Protein AF-A0A9X8VEV7-F1 (afdb_monomer_lite)

Secondary structure (DSSP, 8-state):
-HHHHHHHHHHHHHHHHHHHHHHHHHGGG-SSS-HHHHHHHHHHHHHHHHHHHHHHH-TT--

Organism: Serratia marcescens (NCBI:txid615)

InterPro domains:
  IPR003691 Fluoride-specific ion channel FluC [PF02537] (6-53)

Foldseek 3Di:
DVVVVVVCCVVVVVLVVQLVVQQVVQQVVDPPDSVSNVVSVVVVVVVVVVVVVVVVVPVVPD

pLDDT: mean 93.06, std 8.83, range [51.03, 98.12]

Sequence (62 aa):
MLSSLLAVFIGGGVGSVLRWAVSMKMNPLNAHIPLGTLMVNLIGGFIIGLAMAIFTRMTHLD

Structure (mmCIF, N/CA/C/O backbone):
data_AF-A0A9X8VEV7-F1
#
_entry.id   AF-A0A9X8VEV7-F1
#
loop_
_atom_site.group_PDB
_atom_site.id
_atom_site.type_symbol
_atom_site.label_atom_id
_atom_site.label_alt_id
_atom_site.label_comp_id
_atom_site.label_asym_id
_atom_site.label_entity_id
_atom_site.label_seq_id
_atom_site.pdbx_PDB_ins_code
_atom_site.Cartn_x
_atom_site.Cartn_y
_atom_site.Cartn_z
_atom_site.occupancy
_atom_site.B_iso_or_equiv
_atom_site.auth_seq_id
_atom_site.auth_comp_id
_atom_site.auth_asym_id
_atom_site.auth_atom_id
_atom_site.pdbx_PDB_model_num
ATOM 1 N N . MET A 1 1 ? 19.900 3.129 -7.316 1.00 89.44 1 MET A N 1
ATOM 2 C CA . MET A 1 1 ? 19.583 2.858 -5.892 1.00 89.44 1 MET A CA 1
ATOM 3 C C . MET A 1 1 ? 18.613 3.880 -5.310 1.00 89.44 1 MET A C 1
ATOM 5 O O . MET A 1 1 ? 17.552 3.467 -4.866 1.00 89.44 1 MET A O 1
ATOM 9 N N . LEU A 1 2 ? 18.906 5.188 -5.360 1.00 95.50 2 LEU A N 1
ATOM 10 C CA . LEU A 1 2 ? 17.985 6.216 -4.846 1.00 95.50 2 LEU A CA 1
ATOM 11 C C . LEU A 1 2 ? 16.615 6.205 -5.550 1.00 95.50 2 LEU A C 1
ATOM 13 O O . LEU A 1 2 ? 15.591 6.261 -4.884 1.00 95.50 2 LEU A O 1
ATOM 17 N N . SER A 1 3 ? 16.576 6.050 -6.876 1.00 95.62 3 SER A N 1
ATOM 18 C CA . SER A 1 3 ? 15.311 6.000 -7.628 1.00 95.62 3 SER A CA 1
ATOM 19 C C . SER A 1 3 ? 14.429 4.814 -7.218 1.00 95.62 3 SER A C 1
ATOM 21 O O . SER A 1 3 ? 13.227 4.971 -7.033 1.00 95.62 3 SER A O 1
ATOM 23 N N . SER A 1 4 ? 15.029 3.639 -7.004 1.00 95.50 4 SER A N 1
ATOM 24 C CA . SER A 1 4 ? 14.328 2.446 -6.511 1.00 95.50 4 SER A CA 1
ATOM 25 C C . SER A 1 4 ? 13.818 2.647 -5.082 1.00 95.50 4 SER A C 1
ATOM 27 O O . SER A 1 4 ? 12.689 2.274 -4.779 1.00 95.50 4 SER A O 1
ATOM 29 N N . LEU A 1 5 ? 14.616 3.290 -4.220 1.00 97.81 5 LEU A N 1
ATOM 30 C CA . LEU A 1 5 ? 14.203 3.649 -2.862 1.00 97.81 5 LEU A CA 1
ATOM 31 C C . LEU A 1 5 ? 12.976 4.570 -2.886 1.00 97.81 5 LEU A C 1
ATOM 33 O O . LEU A 1 5 ? 12.008 4.312 -2.176 1.00 97.81 5 LEU A O 1
ATOM 37 N N . LEU A 1 6 ? 12.994 5.610 -3.725 1.00 98.00 6 LEU A N 1
ATOM 38 C CA . LEU A 1 6 ? 11.868 6.533 -3.878 1.00 98.00 6 LEU A CA 1
ATOM 39 C C . LEU A 1 6 ? 10.620 5.824 -4.412 1.00 98.00 6 LEU A C 1
ATOM 41 O O . LEU A 1 6 ? 9.530 6.071 -3.904 1.00 98.00 6 LEU A O 1
ATOM 45 N N . ALA A 1 7 ? 10.765 4.909 -5.373 1.00 96.44 7 ALA A N 1
ATOM 46 C CA . ALA A 1 7 ? 9.641 4.132 -5.894 1.00 96.44 7 ALA A CA 1
ATOM 47 C C . ALA A 1 7 ? 8.976 3.276 -4.800 1.00 96.44 7 ALA A C 1
ATOM 49 O O . ALA A 1 7 ? 7.752 3.298 -4.660 1.00 96.44 7 ALA A O 1
ATOM 50 N N . VAL A 1 8 ? 9.773 2.580 -3.980 1.00 97.38 8 VAL A N 1
ATOM 51 C CA . VAL A 1 8 ? 9.261 1.781 -2.852 1.00 97.38 8 VAL A CA 1
ATOM 52 C C . VAL A 1 8 ? 8.641 2.676 -1.782 1.00 97.38 8 VAL A C 1
ATOM 54 O O . VAL A 1 8 ? 7.559 2.371 -1.285 1.00 97.38 8 VAL A O 1
ATOM 57 N N . PHE A 1 9 ? 9.290 3.791 -1.445 1.00 98.06 9 PHE A N 1
ATOM 58 C CA . PHE A 1 9 ? 8.797 4.725 -0.436 1.00 98.06 9 PHE A CA 1
ATOM 59 C C . PHE A 1 9 ? 7.454 5.340 -0.836 1.00 98.06 9 PHE A C 1
ATOM 61 O O . PHE A 1 9 ? 6.508 5.318 -0.050 1.00 98.06 9 PHE A O 1
ATOM 68 N N . ILE A 1 10 ? 7.342 5.840 -2.068 1.00 98.12 10 ILE A N 1
ATOM 69 C CA . ILE A 1 10 ? 6.112 6.456 -2.569 1.00 98.12 10 ILE A CA 1
ATOM 70 C C . ILE A 1 10 ? 5.016 5.395 -2.705 1.00 98.12 10 ILE A C 1
ATOM 72 O O . ILE A 1 10 ? 3.926 5.582 -2.169 1.00 98.12 10 ILE A O 1
ATOM 76 N N . GLY A 1 11 ? 5.296 4.262 -3.357 1.00 97.00 11 GLY A N 1
ATOM 77 C CA . GLY A 1 11 ? 4.306 3.198 -3.547 1.00 97.00 11 GLY A CA 1
ATOM 78 C C . GLY A 1 11 ? 3.818 2.601 -2.223 1.00 97.00 11 GLY A C 1
ATOM 79 O O . GLY A 1 11 ? 2.613 2.509 -1.983 1.00 97.00 11 GLY A O 1
ATOM 80 N N . GLY A 1 12 ? 4.745 2.252 -1.329 1.00 97.31 12 GLY A N 1
ATOM 81 C CA . GLY A 1 12 ? 4.436 1.702 -0.010 1.00 97.31 12 GLY A CA 1
ATOM 82 C C . GLY A 1 12 ? 3.763 2.713 0.920 1.00 97.31 12 GLY A C 1
ATOM 83 O O . GLY A 1 12 ? 2.826 2.356 1.640 1.00 97.31 12 GLY A O 1
ATOM 84 N N .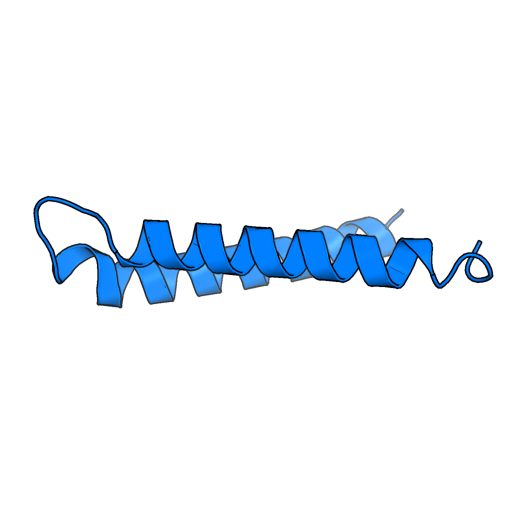 GLY A 1 13 ? 4.186 3.980 0.875 1.00 97.88 13 GLY A N 1
ATOM 85 C CA . GLY A 1 13 ? 3.578 5.076 1.628 1.00 97.88 13 GLY A CA 1
ATOM 86 C C . GLY A 1 13 ? 2.131 5.319 1.208 1.00 97.88 13 GLY A C 1
ATOM 87 O O . GLY A 1 13 ? 1.228 5.255 2.043 1.00 97.88 13 GLY A O 1
ATOM 88 N N . VAL A 1 14 ? 1.889 5.500 -0.094 1.00 97.81 14 VAL A N 1
ATOM 89 C CA . VAL A 1 14 ? 0.537 5.683 -0.648 1.00 97.81 14 VAL A CA 1
ATOM 90 C C . VAL A 1 14 ? -0.348 4.475 -0.337 1.00 97.81 14 VAL A C 1
ATOM 92 O O . VAL A 1 14 ? -1.461 4.646 0.166 1.00 97.81 14 VAL A O 1
ATOM 95 N N . GLY A 1 15 ? 0.151 3.251 -0.542 1.00 97.06 15 GLY A N 1
ATOM 96 C CA . GLY A 1 15 ? -0.588 2.028 -0.216 1.00 97.06 15 GLY A CA 1
ATOM 97 C C . GLY A 1 15 ? -0.956 1.927 1.269 1.00 97.06 15 GLY A C 1
ATOM 98 O O . GLY A 1 15 ? -2.077 1.547 1.613 1.00 97.06 15 GLY A O 1
ATOM 99 N N . SER A 1 16 ? -0.051 2.333 2.162 1.00 97.62 16 SER A N 1
ATOM 100 C CA . SER A 1 16 ? -0.288 2.321 3.610 1.00 97.62 16 SER A CA 1
ATOM 101 C C . SER A 1 16 ? -1.349 3.335 4.040 1.00 97.62 16 SER A C 1
ATOM 103 O O . SER A 1 16 ? -2.217 2.992 4.848 1.00 97.62 16 SER A O 1
ATOM 105 N N . VAL A 1 17 ? -1.325 4.551 3.481 1.00 98.00 17 VAL A N 1
ATOM 106 C CA . VAL A 1 17 ? -2.333 5.588 3.766 1.00 98.00 17 VAL A CA 1
ATOM 107 C C . VAL A 1 17 ? -3.708 5.170 3.245 1.00 98.00 17 VAL A C 1
ATOM 109 O O . VAL A 1 17 ? -4.691 5.264 3.982 1.00 98.00 17 VAL A O 1
ATOM 112 N N . LEU A 1 18 ? -3.787 4.642 2.018 1.00 96.56 18 LEU A N 1
ATOM 113 C CA . LEU A 1 18 ? -5.040 4.131 1.452 1.00 96.56 18 LEU A CA 1
ATOM 114 C C . LEU A 1 18 ? -5.619 3.001 2.306 1.00 96.56 18 LEU A C 1
ATOM 116 O O . LEU A 1 18 ? -6.807 3.016 2.639 1.00 96.56 18 LEU A O 1
ATOM 120 N N . ARG A 1 19 ? -4.772 2.054 2.724 1.00 96.50 19 ARG A N 1
ATOM 121 C CA . ARG A 1 19 ? -5.180 0.964 3.612 1.00 96.50 19 ARG A CA 1
ATOM 122 C C . ARG A 1 19 ? -5.764 1.495 4.915 1.00 96.50 19 ARG A C 1
ATOM 124 O O . ARG A 1 19 ? -6.812 1.011 5.343 1.00 96.50 19 ARG A O 1
ATOM 131 N N . TRP A 1 20 ? -5.097 2.460 5.543 1.00 96.81 20 TRP A N 1
ATOM 132 C CA . TRP A 1 20 ? -5.563 3.077 6.782 1.00 96.81 20 TRP A CA 1
ATOM 133 C C . TRP A 1 20 ? -6.927 3.757 6.603 1.00 96.81 20 TRP A C 1
ATOM 135 O O . TRP A 1 20 ? -7.852 3.453 7.358 1.00 96.81 20 TRP A O 1
ATOM 145 N N . ALA A 1 21 ? -7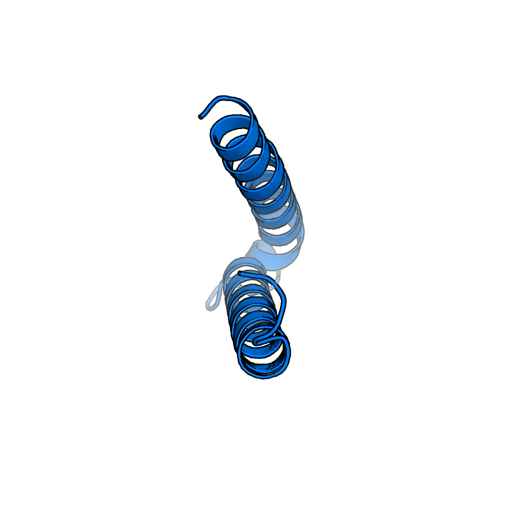.086 4.584 5.566 1.00 96.56 21 ALA A N 1
ATOM 146 C CA . ALA A 1 21 ? -8.331 5.305 5.297 1.00 96.56 21 ALA A CA 1
ATOM 147 C C . ALA A 1 21 ? -9.521 4.355 5.065 1.00 96.56 21 ALA A C 1
ATOM 149 O O . ALA A 1 21 ? -10.584 4.519 5.671 1.00 96.56 21 ALA A O 1
ATOM 150 N N . VAL A 1 22 ? -9.333 3.317 4.242 1.00 95.88 22 VAL A N 1
ATOM 151 C CA . VAL A 1 22 ? -10.370 2.306 3.973 1.00 95.88 22 VAL A CA 1
ATOM 152 C C . VAL A 1 22 ? -10.695 1.507 5.235 1.00 95.88 22 VAL A C 1
ATOM 154 O O . VAL A 1 22 ? -11.866 1.308 5.563 1.00 95.88 22 VAL A O 1
ATOM 157 N N . SER A 1 23 ? -9.670 1.095 5.986 1.00 94.44 23 SER A N 1
ATOM 158 C CA . SER A 1 23 ? -9.840 0.328 7.225 1.00 94.44 23 SER A CA 1
ATOM 159 C C . SER A 1 23 ? -10.637 1.111 8.268 1.00 94.44 23 SER A C 1
ATOM 161 O O . SER A 1 23 ? -11.549 0.547 8.866 1.00 94.44 23 SER A O 1
ATOM 163 N N . MET A 1 24 ? -10.361 2.408 8.451 1.00 95.00 24 MET A N 1
ATOM 164 C CA . MET A 1 24 ? -11.115 3.243 9.395 1.00 95.00 24 MET A CA 1
ATOM 165 C C . MET A 1 24 ? -12.596 3.354 9.029 1.00 95.00 24 MET A C 1
ATOM 167 O O . MET A 1 24 ? -13.445 3.327 9.917 1.00 95.00 24 MET A O 1
ATOM 171 N N . LYS A 1 25 ? -12.922 3.471 7.736 1.00 93.62 25 LYS A N 1
ATOM 172 C CA . LYS A 1 25 ? -14.313 3.641 7.301 1.00 93.62 25 LYS A CA 1
ATOM 173 C C . LYS A 1 25 ? -15.096 2.330 7.291 1.00 93.62 25 LYS A C 1
ATOM 175 O O . LYS A 1 25 ? -16.281 2.340 7.613 1.00 93.62 25 LYS A O 1
ATOM 180 N N . MET A 1 26 ? -14.460 1.231 6.886 1.00 92.50 26 MET A N 1
ATOM 181 C CA . MET A 1 26 ? -15.160 -0.011 6.547 1.00 92.50 26 MET A CA 1
ATOM 182 C C . MET A 1 26 ? -15.025 -1.120 7.587 1.00 92.50 26 MET A C 1
ATOM 184 O O . MET A 1 26 ? -15.932 -1.943 7.684 1.00 92.50 26 MET A O 1
ATOM 188 N N . ASN A 1 27 ? -13.947 -1.168 8.378 1.00 92.38 27 ASN A N 1
ATOM 189 C CA . ASN A 1 27 ? -13.816 -2.205 9.411 1.00 92.38 27 ASN A CA 1
ATOM 190 C C . ASN A 1 27 ? -14.918 -2.135 10.482 1.00 92.38 27 ASN A C 1
ATOM 192 O O . ASN A 1 27 ? -15.383 -3.196 10.880 1.00 92.38 27 ASN A O 1
ATOM 196 N N . PRO A 1 28 ? -15.403 -0.952 10.910 1.00 92.75 28 PRO A N 1
ATOM 197 C CA . PRO A 1 28 ? -16.496 -0.883 11.881 1.00 92.75 28 PRO A CA 1
ATOM 198 C C . PRO A 1 28 ? -17.871 -1.289 11.328 1.00 92.75 28 PRO A C 1
ATOM 200 O O . PRO A 1 28 ? -18.801 -1.461 12.108 1.00 92.75 28 PRO A O 1
ATOM 203 N N . LEU A 1 29 ? -18.034 -1.427 10.003 1.00 92.38 29 LEU A N 1
ATOM 204 C CA . LEU A 1 29 ? -19.333 -1.744 9.387 1.00 92.38 29 LEU A CA 1
ATOM 205 C C . LEU A 1 29 ? -19.799 -3.177 9.677 1.00 92.38 29 LEU A C 1
ATOM 207 O O . LEU A 1 29 ? -20.985 -3.470 9.552 1.00 92.38 29 LEU A O 1
ATOM 211 N N . ASN A 1 30 ? -18.884 -4.078 10.038 1.00 90.31 30 ASN A N 1
ATOM 212 C CA . ASN A 1 30 ? -19.210 -5.450 10.397 1.00 90.31 30 ASN A CA 1
ATOM 213 C C . ASN A 1 30 ? -18.307 -5.914 11.548 1.00 90.31 30 ASN A C 1
ATOM 215 O O . ASN A 1 30 ? -17.087 -5.918 11.427 1.00 90.31 30 ASN A O 1
ATOM 219 N N . ALA A 1 31 ? -18.918 -6.322 12.662 1.00 83.56 31 ALA A N 1
ATOM 220 C CA . ALA A 1 31 ? -18.197 -6.710 13.874 1.00 83.56 31 ALA A CA 1
ATOM 221 C C . ALA A 1 31 ? -17.459 -8.058 13.764 1.00 83.56 31 ALA A C 1
ATOM 223 O O . ALA A 1 31 ? -16.515 -8.296 14.510 1.00 83.56 31 ALA A O 1
ATOM 224 N N . HIS A 1 32 ? -17.879 -8.941 12.853 1.00 91.06 32 HIS A N 1
ATOM 225 C C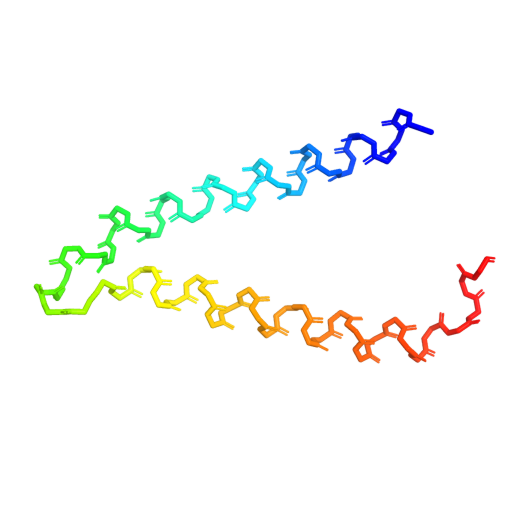A . HIS A 1 32 ? -17.310 -10.284 12.708 1.00 91.06 32 HIS A CA 1
ATOM 226 C C . HIS A 1 32 ? -16.198 -10.327 11.660 1.00 91.06 32 HI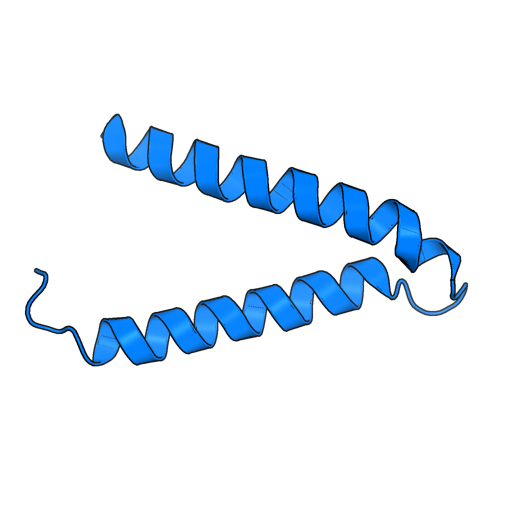S A C 1
ATOM 228 O O . HIS A 1 32 ? -15.254 -11.103 11.793 1.00 91.06 32 HIS A O 1
ATOM 234 N N . ILE A 1 33 ? -16.311 -9.510 10.608 1.00 92.12 33 ILE A N 1
ATOM 235 C CA . ILE A 1 33 ? -15.364 -9.497 9.494 1.00 92.12 33 ILE A CA 1
ATOM 236 C C . ILE A 1 33 ? -14.912 -8.058 9.233 1.00 92.12 33 ILE A C 1
ATOM 238 O O . ILE A 1 33 ? -15.736 -7.231 8.841 1.00 92.12 33 ILE A O 1
ATOM 242 N N . PRO A 1 34 ? -13.608 -7.748 9.357 1.00 93.19 34 PRO A N 1
ATOM 243 C CA . PRO A 1 34 ? -13.084 -6.426 9.039 1.00 93.19 34 PRO A CA 1
ATOM 244 C C . PRO A 1 34 ? -13.103 -6.201 7.519 1.00 93.19 34 PRO A C 1
ATOM 246 O O . PRO A 1 34 ? -12.140 -6.499 6.807 1.00 93.19 34 PRO A O 1
ATOM 249 N N . LEU A 1 35 ? -14.226 -5.682 7.013 1.00 95.19 35 LEU A N 1
ATOM 250 C CA . LEU A 1 35 ? -14.487 -5.529 5.577 1.00 95.19 35 LEU A CA 1
ATOM 251 C C . LEU A 1 35 ? -13.462 -4.637 4.875 1.00 95.19 35 LEU A C 1
ATOM 253 O O . LEU A 1 35 ? -13.089 -4.919 3.740 1.00 95.19 35 LEU A O 1
ATOM 257 N N . GLY A 1 36 ? -12.972 -3.590 5.538 1.00 94.75 36 GLY A N 1
ATOM 258 C CA . GLY A 1 36 ? -11.934 -2.725 4.980 1.00 94.75 36 GLY A CA 1
ATOM 259 C C . GLY A 1 36 ? -10.630 -3.478 4.745 1.00 94.75 36 GLY A C 1
ATOM 260 O O . GLY A 1 36 ? -10.071 -3.395 3.655 1.00 94.75 36 GLY A O 1
ATOM 261 N N . THR A 1 37 ? -10.191 -4.274 5.722 1.00 95.12 37 THR A N 1
ATOM 262 C CA . THR A 1 37 ? -9.000 -5.128 5.608 1.00 95.12 37 THR A CA 1
ATOM 263 C C . THR A 1 37 ? -9.165 -6.194 4.525 1.00 95.12 37 THR A C 1
ATOM 265 O O . THR A 1 37 ? -8.226 -6.457 3.777 1.00 95.12 37 THR A O 1
ATOM 268 N N . LEU A 1 38 ? -10.345 -6.802 4.398 1.00 96.25 38 LEU A N 1
ATOM 269 C CA . LEU A 1 38 ? -10.606 -7.763 3.325 1.00 96.25 38 LEU A CA 1
ATOM 270 C C . LEU A 1 38 ? -10.524 -7.094 1.943 1.00 96.25 38 LEU A C 1
ATOM 272 O O . LEU A 1 38 ? -9.810 -7.577 1.065 1.00 96.25 38 LEU A O 1
ATOM 276 N N . MET A 1 39 ? -11.197 -5.954 1.770 1.00 96.50 39 MET A N 1
ATOM 277 C CA . MET A 1 39 ? -11.251 -5.228 0.497 1.00 96.50 39 MET A CA 1
ATOM 278 C C . MET A 1 39 ? -9.867 -4.810 -0.001 1.00 96.50 39 MET A C 1
ATOM 280 O O . MET A 1 39 ? -9.532 -5.054 -1.157 1.00 96.50 39 MET A O 1
ATOM 284 N N . VAL A 1 40 ? -9.033 -4.225 0.864 1.00 97.31 40 VAL A N 1
ATOM 285 C CA . VAL A 1 40 ? -7.675 -3.793 0.479 1.00 97.31 40 VAL A CA 1
ATOM 286 C C . VAL A 1 40 ? -6.787 -4.965 0.060 1.00 97.31 40 VAL A C 1
ATOM 288 O O . VAL A 1 40 ? -5.991 -4.809 -0.861 1.00 97.31 40 VAL A O 1
ATOM 291 N N . ASN A 1 41 ? -6.945 -6.144 0.675 1.00 97.06 41 ASN A N 1
ATOM 292 C CA . ASN A 1 41 ? -6.201 -7.341 0.278 1.00 97.06 41 ASN A CA 1
ATOM 293 C C . ASN A 1 41 ? -6.665 -7.877 -1.080 1.00 97.06 41 ASN A C 1
ATOM 295 O O . ASN A 1 41 ? -5.826 -8.184 -1.924 1.00 97.06 41 ASN A O 1
ATOM 299 N N . LEU A 1 42 ? -7.978 -7.950 -1.320 1.00 98.00 42 LEU A N 1
ATOM 300 C CA . LEU A 1 42 ? -8.517 -8.411 -2.604 1.00 98.00 42 LEU A CA 1
ATOM 301 C C . LEU A 1 42 ? -8.120 -7.475 -3.752 1.00 98.00 42 LEU A C 1
ATOM 303 O O . LEU A 1 42 ? -7.657 -7.938 -4.794 1.00 98.00 42 LEU A O 1
ATOM 307 N N . ILE A 1 43 ? -8.235 -6.161 -3.543 1.00 97.69 43 ILE A N 1
ATOM 308 C CA . ILE A 1 43 ? -7.826 -5.154 -4.529 1.00 97.69 43 ILE A CA 1
ATOM 309 C C . ILE A 1 43 ? -6.311 -5.214 -4.755 1.00 97.69 43 ILE A C 1
ATOM 311 O O . ILE A 1 43 ? -5.867 -5.233 -5.901 1.00 97.69 43 ILE A O 1
ATOM 315 N N . GLY A 1 44 ? -5.511 -5.291 -3.687 1.00 96.88 44 GLY A N 1
ATOM 316 C CA . GLY A 1 44 ? -4.054 -5.394 -3.788 1.00 96.88 44 GLY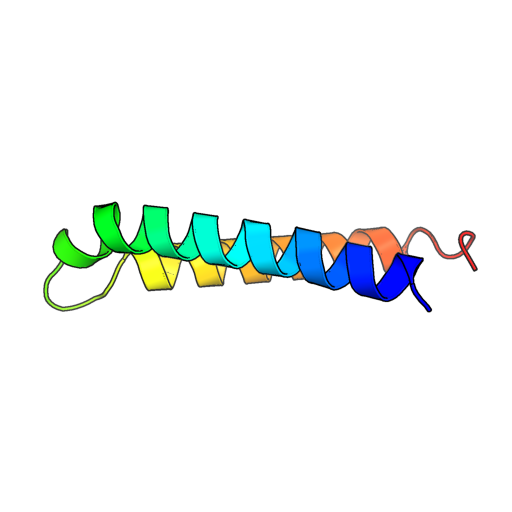 A CA 1
ATOM 317 C C . GLY A 1 44 ? -3.603 -6.643 -4.547 1.00 96.88 44 GLY A C 1
ATOM 318 O O . GLY A 1 44 ? -2.784 -6.545 -5.460 1.00 96.88 44 GLY A O 1
ATOM 319 N N . GLY A 1 45 ? -4.186 -7.802 -4.232 1.00 97.69 45 GLY A N 1
ATOM 320 C CA . GLY A 1 45 ? -3.922 -9.054 -4.941 1.00 97.69 45 GLY A CA 1
ATOM 321 C C . GLY A 1 45 ? -4.306 -8.986 -6.420 1.00 97.69 45 GLY A C 1
ATOM 322 O O . GLY A 1 45 ? -3.530 -9.414 -7.272 1.00 97.69 45 GLY A O 1
ATOM 323 N N . PHE A 1 46 ? -5.455 -8.384 -6.742 1.00 98.06 46 PHE A N 1
ATOM 324 C CA . PHE A 1 46 ? -5.874 -8.174 -8.130 1.00 98.06 46 PHE A CA 1
ATOM 325 C C . PHE A 1 46 ? -4.908 -7.261 -8.898 1.00 98.06 46 PHE A C 1
ATOM 327 O O . PHE A 1 46 ? -4.508 -7.599 -10.011 1.00 98.06 46 PHE A O 1
ATOM 334 N N . ILE A 1 47 ? -4.485 -6.140 -8.301 1.00 97.62 47 ILE A N 1
ATOM 335 C CA . ILE A 1 47 ? -3.520 -5.213 -8.912 1.00 97.62 47 ILE A CA 1
ATOM 336 C C . ILE A 1 47 ? -2.191 -5.921 -9.190 1.00 97.62 47 ILE A C 1
ATOM 338 O O . ILE A 1 47 ? -1.651 -5.772 -10.284 1.00 97.62 47 ILE A O 1
ATOM 342 N N . ILE A 1 48 ? -1.677 -6.713 -8.242 1.00 96.94 48 ILE A N 1
ATOM 343 C CA . ILE A 1 48 ? -0.431 -7.472 -8.432 1.00 96.94 48 ILE A CA 1
ATOM 344 C C . ILE A 1 48 ? -0.595 -8.520 -9.540 1.00 96.94 48 ILE A C 1
ATOM 346 O O . ILE A 1 48 ? 0.270 -8.620 -10.408 1.00 96.94 48 ILE A O 1
ATOM 350 N N . GLY A 1 49 ? -1.707 -9.261 -9.564 1.00 97.44 49 GLY A N 1
ATOM 351 C CA . GLY A 1 49 ? -1.987 -10.239 -10.620 1.00 97.44 49 GLY A CA 1
ATOM 352 C C . GLY A 1 49 ? -2.084 -9.604 -12.012 1.00 97.44 49 GLY A C 1
ATOM 353 O O . GLY A 1 49 ? -1.529 -10.130 -12.978 1.00 97.44 49 GLY A O 1
ATOM 354 N N . LEU A 1 50 ? -2.724 -8.436 -12.113 1.00 97.06 50 LEU A N 1
ATOM 355 C CA . LEU A 1 50 ? -2.782 -7.657 -13.348 1.00 97.06 50 LEU A CA 1
ATOM 356 C C . LEU A 1 50 ? -1.391 -7.155 -13.756 1.00 97.06 50 LEU A C 1
ATOM 358 O O . LEU A 1 50 ? -1.003 -7.313 -14.911 1.00 97.06 50 LEU A O 1
ATOM 362 N N . ALA A 1 51 ? -0.626 -6.598 -12.815 1.00 95.31 51 ALA A N 1
ATOM 363 C CA . ALA A 1 51 ? 0.734 -6.128 -13.059 1.00 95.31 51 ALA A CA 1
ATOM 364 C C . ALA A 1 51 ? 1.628 -7.261 -13.579 1.00 95.31 51 ALA A C 1
ATOM 366 O O . ALA A 1 51 ? 2.308 -7.081 -14.585 1.00 95.31 51 ALA A O 1
ATOM 367 N N . MET A 1 52 ? 1.555 -8.449 -12.969 1.00 95.75 52 MET A N 1
ATOM 368 C CA . MET A 1 52 ? 2.239 -9.642 -13.469 1.00 95.75 52 MET A CA 1
ATOM 369 C C . MET A 1 52 ? 1.843 -9.955 -14.914 1.00 95.75 52 MET A C 1
ATOM 371 O O . MET A 1 52 ? 2.713 -10.060 -15.772 1.00 95.75 52 MET A O 1
ATOM 375 N N . ALA A 1 53 ? 0.544 -10.053 -15.213 1.00 95.50 53 ALA A N 1
ATOM 376 C CA . ALA A 1 53 ? 0.072 -10.388 -16.556 1.00 95.50 53 ALA A CA 1
ATOM 377 C C . ALA A 1 53 ? 0.522 -9.376 -17.625 1.00 95.50 53 ALA A C 1
ATOM 379 O O . ALA A 1 53 ? 0.814 -9.768 -18.757 1.00 95.50 53 ALA A O 1
ATOM 380 N N . ILE A 1 54 ? 0.578 -8.086 -17.280 1.00 94.69 54 ILE A N 1
ATOM 381 C CA . ILE A 1 54 ? 1.037 -7.026 -18.184 1.00 94.69 54 ILE A CA 1
ATOM 382 C C . ILE A 1 54 ? 2.562 -7.089 -18.340 1.00 94.69 54 ILE A C 1
ATOM 384 O O . ILE A 1 54 ? 3.046 -7.137 -19.469 1.00 94.69 54 ILE A O 1
ATOM 388 N N . PHE A 1 55 ? 3.330 -7.149 -17.249 1.00 92.31 55 PHE A N 1
ATOM 389 C CA . PHE A 1 55 ? 4.796 -7.175 -17.313 1.00 92.31 55 PHE A CA 1
ATOM 390 C C . PHE A 1 55 ? 5.329 -8.425 -18.014 1.00 92.31 55 PHE A C 1
ATOM 392 O O . PHE A 1 55 ? 6.246 -8.315 -18.820 1.00 92.31 55 PHE A O 1
ATOM 399 N N . THR A 1 56 ? 4.692 -9.585 -17.835 1.00 91.75 56 THR A N 1
ATOM 400 C CA . THR A 1 56 ? 5.037 -10.800 -18.590 1.00 91.75 56 THR A CA 1
ATOM 401 C C . THR A 1 56 ? 4.794 -10.658 -20.097 1.00 91.75 56 THR A C 1
ATOM 403 O O . THR A 1 56 ? 5.428 -11.356 -20.878 1.00 91.75 56 THR A O 1
ATOM 406 N N . ARG A 1 57 ? 3.896 -9.767 -20.540 1.00 90.06 57 ARG A N 1
ATOM 407 C CA . ARG A 1 57 ? 3.664 -9.484 -21.971 1.00 90.06 57 ARG A CA 1
ATOM 408 C C . ARG A 1 57 ? 4.548 -8.360 -22.510 1.00 90.06 57 ARG A C 1
ATOM 410 O O . ARG A 1 57 ? 4.680 -8.230 -23.722 1.00 90.06 57 ARG A O 1
ATOM 417 N N . MET A 1 58 ? 5.147 -7.560 -21.633 1.00 85.12 58 MET A N 1
ATOM 418 C CA . MET A 1 58 ? 6.055 -6.466 -21.977 1.00 85.12 58 MET A CA 1
ATOM 419 C C . MET A 1 58 ? 7.515 -6.902 -21.805 1.00 85.12 58 MET A C 1
ATOM 421 O O . MET A 1 58 ? 8.300 -6.227 -21.150 1.00 85.12 58 MET A O 1
ATOM 425 N N . THR A 1 59 ? 7.892 -8.026 -22.422 1.00 72.94 59 THR A N 1
ATOM 426 C CA . THR A 1 59 ? 9.244 -8.621 -22.346 1.00 72.94 59 THR A CA 1
ATOM 427 C C . THR A 1 59 ? 10.339 -7.803 -23.042 1.00 72.94 59 THR A C 1
ATOM 429 O O . THR A 1 59 ? 11.466 -8.260 -23.143 1.00 72.94 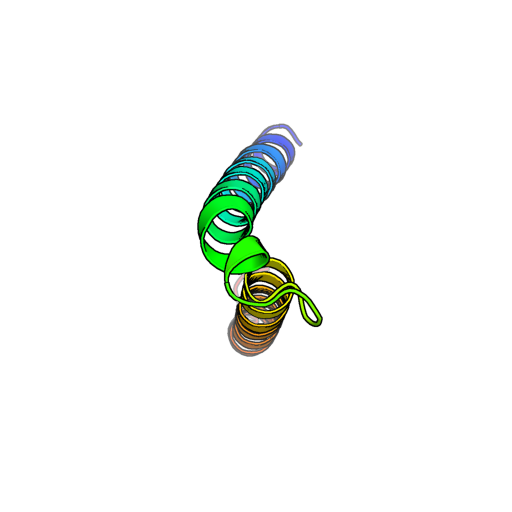59 THR A O 1
ATOM 432 N N . HIS A 1 60 ? 10.016 -6.626 -23.580 1.00 66.56 60 HIS A N 1
ATOM 433 C CA . HIS A 1 60 ? 10.952 -5.756 -24.300 1.00 66.56 60 HIS A CA 1
ATOM 434 C C . HIS A 1 60 ? 11.481 -4.589 -23.443 1.00 66.56 60 HIS A C 1
ATOM 436 O O . HIS A 1 60 ? 12.155 -3.714 -23.978 1.00 66.56 60 HIS A O 1
ATOM 442 N N . LEU A 1 61 ? 11.135 -4.549 -22.150 1.00 59.19 61 LEU A N 1
ATOM 443 C CA . LEU A 1 61 ? 11.493 -3.488 -21.196 1.00 59.19 61 LEU A CA 1
ATOM 444 C C . LEU A 1 61 ? 12.670 -3.862 -20.267 1.00 59.19 61 LEU A C 1
ATOM 446 O O . LEU A 1 61 ? 12.761 -3.302 -19.174 1.00 59.19 61 LEU A O 1
ATOM 450 N N . ASP A 1 62 ? 13.532 -4.796 -20.681 1.00 51.03 62 ASP A N 1
ATOM 451 C CA . ASP A 1 62 ? 14.790 -5.104 -19.978 1.00 51.03 62 ASP A CA 1
ATOM 452 C C . ASP A 1 62 ? 15.833 -3.979 -20.129 1.00 51.03 62 ASP A C 1
ATOM 454 O O . ASP A 1 62 ? 15.984 -3.442 -21.254 1.00 51.03 62 ASP A O 1
#

Radius of gyration: 15.32 Å; chains: 1; bounding box: 39×17×38 Å